Protein AF-A0A3S1A9S8-F1 (afdb_monomer_lite)

Structure (mmCIF, N/CA/C/O backbone):
data_AF-A0A3S1A9S8-F1
#
_entry.id   AF-A0A3S1A9S8-F1
#
loop_
_atom_site.group_PDB
_atom_site.id
_atom_site.type_symbol
_atom_site.label_atom_id
_atom_site.label_alt_id
_atom_site.label_comp_id
_atom_site.label_asym_id
_atom_site.label_entity_id
_atom_site.label_seq_id
_atom_site.pdbx_PDB_ins_code
_atom_site.Cartn_x
_atom_site.Cartn_y
_atom_site.Cartn_z
_atom_site.occupancy
_atom_site.B_iso_or_equiv
_atom_site.auth_seq_id
_atom_site.auth_comp_id
_atom_site.auth_asym_id
_atom_site.auth_atom_id
_atom_site.pdbx_PDB_model_num
ATOM 1 N N . MET A 1 1 ? 8.115 2.043 -24.839 1.00 46.09 1 MET A N 1
ATOM 2 C CA . MET A 1 1 ? 6.814 2.683 -24.552 1.00 46.09 1 MET A CA 1
ATOM 3 C C . MET A 1 1 ? 7.050 3.604 -23.377 1.00 46.09 1 MET A C 1
ATOM 5 O O . MET A 1 1 ? 7.598 3.142 -22.387 1.00 46.09 1 MET A O 1
ATOM 9 N N . SER A 1 2 ? 6.811 4.900 -23.553 1.00 48.34 2 SER A N 1
ATOM 10 C CA . SER A 1 2 ? 7.104 5.929 -22.556 1.00 48.34 2 SER A CA 1
ATOM 11 C C . SER A 1 2 ? 6.335 5.643 -21.270 1.00 48.34 2 SER A C 1
ATOM 13 O O . SER A 1 2 ? 5.107 5.691 -21.275 1.00 48.34 2 SER A O 1
ATOM 15 N N . SER A 1 3 ? 7.049 5.344 -20.184 1.00 58.31 3 SER A N 1
ATOM 16 C CA . SER A 1 3 ? 6.503 5.577 -18.849 1.00 58.31 3 SER A CA 1
ATOM 17 C C . SER A 1 3 ? 6.305 7.088 -18.764 1.00 58.31 3 SER A C 1
ATOM 19 O O . SER A 1 3 ? 7.282 7.838 -18.715 1.00 58.31 3 SER A O 1
ATOM 21 N N . GLU A 1 4 ? 5.066 7.555 -18.919 1.00 67.00 4 GLU A N 1
ATOM 22 C CA . GLU A 1 4 ? 4.716 8.931 -18.583 1.00 67.00 4 GLU A CA 1
ATOM 23 C C . GLU A 1 4 ? 4.937 9.073 -17.081 1.00 67.00 4 GLU A C 1
ATOM 25 O O . GLU A 1 4 ? 4.085 8.715 -16.271 1.00 67.00 4 GLU A O 1
ATOM 30 N N . TYR A 1 5 ? 6.140 9.520 -16.726 1.00 73.69 5 TYR A N 1
ATOM 31 C CA . TYR A 1 5 ? 6.542 9.803 -15.360 1.00 73.69 5 TYR A CA 1
ATOM 32 C C . TYR A 1 5 ? 5.463 10.651 -14.679 1.00 73.69 5 TYR A C 1
ATOM 34 O O . TYR A 1 5 ? 5.211 11.785 -15.093 1.00 73.69 5 TYR A O 1
ATOM 42 N N . VAL A 1 6 ? 4.824 10.104 -13.642 1.00 77.75 6 VAL A N 1
ATOM 43 C CA . VAL A 1 6 ? 3.831 10.832 -12.849 1.00 77.75 6 VAL A CA 1
ATOM 44 C C . VAL A 1 6 ? 4.588 11.756 -11.894 1.00 77.75 6 VAL A C 1
ATOM 46 O O . VAL A 1 6 ? 5.282 11.268 -11.000 1.00 77.75 6 VAL A O 1
ATOM 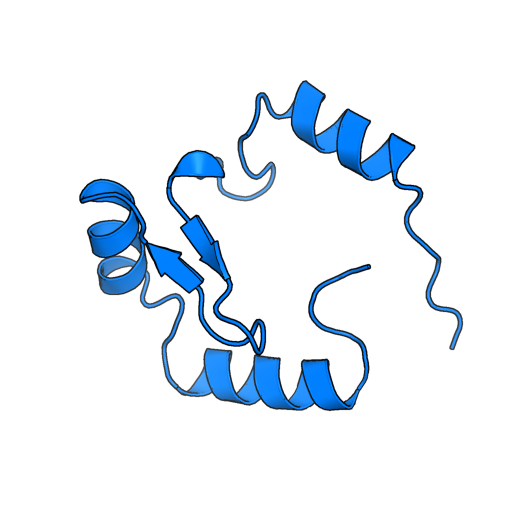49 N N . PRO A 1 7 ? 4.467 13.091 -12.015 1.00 86.56 7 PRO A N 1
ATOM 50 C CA . PRO A 1 7 ? 5.215 13.992 -11.149 1.00 86.56 7 PRO A CA 1
ATOM 51 C C . PRO A 1 7 ? 4.854 13.784 -9.674 1.00 86.56 7 PRO A C 1
ATOM 53 O O . PRO A 1 7 ? 3.676 13.690 -9.322 1.00 86.56 7 PRO A O 1
ATOM 56 N N . VAL A 1 8 ? 5.853 13.805 -8.786 1.00 84.31 8 VAL A N 1
ATOM 57 C CA . VAL A 1 8 ? 5.646 13.686 -7.326 1.00 84.31 8 VAL A CA 1
ATOM 58 C C . VAL A 1 8 ? 4.639 14.722 -6.810 1.00 84.31 8 VAL A C 1
ATOM 60 O O . VAL A 1 8 ? 3.792 14.399 -5.979 1.00 84.31 8 VAL A O 1
ATOM 63 N N . ALA A 1 9 ? 4.666 15.939 -7.362 1.00 89.12 9 ALA A N 1
ATOM 64 C CA . ALA A 1 9 ? 3.702 16.989 -7.038 1.00 89.12 9 ALA A CA 1
ATOM 65 C C . ALA A 1 9 ? 2.254 16.587 -7.374 1.00 89.12 9 ALA A C 1
ATOM 67 O O . ALA A 1 9 ? 1.335 16.886 -6.613 1.00 89.12 9 ALA A O 1
ATOM 68 N N . LEU A 1 10 ? 2.042 15.864 -8.482 1.00 88.62 10 LEU A N 1
ATOM 69 C CA . LEU A 1 10 ? 0.722 15.362 -8.859 1.00 88.62 10 LEU A CA 1
ATOM 70 C C . LEU A 1 10 ? 0.258 14.265 -7.894 1.00 88.62 10 LEU A C 1
ATOM 72 O O . LEU A 1 10 ? -0.893 14.278 -7.460 1.00 88.62 10 LEU A O 1
ATOM 76 N N . LYS A 1 11 ? 1.159 13.361 -7.488 1.00 84.31 11 LYS A N 1
ATOM 77 C CA . LYS A 1 11 ? 0.864 12.350 -6.459 1.00 84.31 11 LYS A CA 1
ATOM 78 C C . LYS A 1 11 ? 0.483 12.978 -5.120 1.00 84.31 11 LYS A C 1
ATOM 80 O O . LYS A 1 11 ? -0.499 12.562 -4.509 1.00 84.31 11 LYS A O 1
ATOM 85 N N . GLN A 1 12 ? 1.231 13.990 -4.682 1.00 88.12 12 GLN A N 1
ATOM 86 C CA . GLN A 1 12 ? 0.946 14.731 -3.451 1.00 88.12 12 GLN A CA 1
ATOM 87 C C . GLN A 1 12 ? -0.410 15.437 -3.530 1.00 88.12 12 GLN A C 1
ATOM 89 O O . GLN A 1 12 ? -1.212 15.308 -2.610 1.00 88.12 12 GLN A O 1
ATOM 94 N N . LEU A 1 13 ? -0.717 16.095 -4.653 1.00 92.12 13 LEU A N 1
ATOM 95 C CA . LEU A 1 13 ? -2.013 16.742 -4.864 1.00 92.12 13 LEU A CA 1
ATOM 96 C C . LEU A 1 13 ? -3.176 15.751 -4.742 1.00 92.12 13 LEU A C 1
ATOM 98 O O . LEU A 1 13 ? -4.167 16.050 -4.077 1.00 92.12 13 LEU A O 1
ATOM 102 N N . VAL A 1 14 ? -3.059 14.569 -5.354 1.00 89.50 14 VAL A N 1
ATOM 103 C CA . VAL A 1 14 ? -4.076 13.511 -5.247 1.00 89.50 14 VAL A CA 1
ATOM 104 C C . VAL A 1 14 ? -4.220 13.043 -3.799 1.00 89.50 14 VAL A C 1
ATOM 106 O O . VAL A 1 14 ? -5.340 12.912 -3.307 1.00 89.50 14 VAL A O 1
ATOM 109 N N . PHE A 1 15 ? -3.109 12.834 -3.090 1.00 88.31 15 PHE A N 1
ATOM 110 C CA . PHE A 1 15 ? -3.127 12.377 -1.701 1.00 88.31 15 PHE A CA 1
ATOM 111 C C . PHE A 1 15 ? -3.811 13.381 -0.759 1.00 88.31 15 PHE A C 1
ATOM 113 O O . PHE A 1 15 ? -4.675 12.996 0.036 1.00 88.31 15 PHE A O 1
ATOM 120 N N . GLU A 1 16 ? -3.477 14.666 -0.896 1.00 91.69 16 GLU A N 1
ATOM 121 C CA . GLU A 1 16 ? -4.081 15.761 -0.131 1.00 91.69 16 GLU A CA 1
ATOM 122 C C . GLU A 1 16 ? -5.572 15.909 -0.451 1.00 91.69 16 GLU A C 1
ATOM 124 O O . GLU A 1 16 ? -6.416 15.900 0.451 1.00 91.69 16 GLU A O 1
ATOM 129 N N . ARG A 1 17 ? -5.932 15.943 -1.743 1.00 93.50 17 ARG A N 1
ATOM 130 C CA . ARG A 1 17 ? -7.330 16.029 -2.195 1.00 93.50 17 ARG A CA 1
ATOM 131 C C . ARG A 1 17 ? -8.171 14.880 -1.646 1.00 93.50 17 ARG A C 1
ATOM 133 O O . ARG A 1 17 ? -9.299 15.089 -1.196 1.00 93.50 17 ARG A O 1
ATOM 140 N N . ALA A 1 18 ? -7.616 13.672 -1.642 1.00 92.56 18 ALA A N 1
ATOM 141 C CA . ALA A 1 18 ? -8.291 12.484 -1.148 1.00 92.56 18 ALA A CA 1
ATOM 142 C C . ALA A 1 18 ? -8.320 12.381 0.389 1.00 92.56 18 ALA A C 1
ATOM 144 O O . ALA A 1 18 ? -9.034 11.519 0.916 1.00 92.56 18 ALA A O 1
ATOM 145 N N . ARG A 1 19 ? -7.607 13.269 1.104 1.00 91.38 19 ARG A N 1
ATOM 146 C CA . ARG A 1 19 ? -7.440 13.305 2.569 1.00 91.38 19 ARG A CA 1
ATOM 147 C C . ARG A 1 19 ? -6.777 12.042 3.126 1.00 91.38 19 ARG A C 1
ATOM 149 O O . ARG A 1 19 ? -7.240 11.471 4.114 1.00 91.38 19 ARG A O 1
ATOM 156 N N . GLY A 1 20 ? -5.726 11.567 2.456 1.00 87.06 20 GLY A N 1
ATOM 157 C CA . GLY A 1 20 ? -5.000 10.349 2.838 1.00 87.06 20 GLY A CA 1
ATOM 158 C C . GLY A 1 20 ? -5.770 9.044 2.591 1.00 87.06 20 GLY A C 1
ATOM 159 O O . GLY A 1 20 ? -5.481 8.008 3.203 1.00 87.06 20 GLY A O 1
ATOM 160 N N . LEU A 1 21 ? -6.773 9.093 1.712 1.00 88.44 21 LEU A N 1
ATOM 161 C CA . LEU A 1 21 ? -7.591 7.955 1.294 1.00 88.44 21 LEU A CA 1
ATOM 162 C C . LEU A 1 21 ? -7.290 7.604 -0.163 1.00 88.44 21 LEU A C 1
ATOM 164 O O . LEU A 1 21 ? -6.946 8.469 -0.958 1.00 88.44 21 LEU A O 1
ATOM 168 N N . CYS A 1 22 ? -7.484 6.348 -0.551 1.00 84.81 22 CYS A N 1
ATOM 169 C CA . CYS A 1 22 ? -7.513 5.988 -1.968 1.00 84.81 22 CYS A CA 1
ATOM 170 C C . CYS A 1 22 ? -8.734 6.637 -2.653 1.00 84.81 22 CYS A C 1
ATOM 172 O O . CYS A 1 22 ? -9.849 6.519 -2.146 1.00 84.81 22 CYS A O 1
ATOM 174 N N . GLU A 1 23 ? -8.570 7.296 -3.803 1.00 85.25 23 GLU A N 1
ATOM 175 C CA . GLU A 1 23 ? -9.701 7.925 -4.513 1.00 85.25 23 GLU A CA 1
ATOM 176 C C . GLU A 1 23 ? -10.681 6.907 -5.101 1.00 85.25 23 GLU A C 1
ATOM 178 O O . GLU A 1 23 ? -11.879 7.165 -5.133 1.00 85.25 23 GLU A O 1
ATOM 183 N N . TYR A 1 24 ? -10.195 5.727 -5.485 1.00 83.25 24 TYR A N 1
ATOM 184 C CA . TYR A 1 24 ? -11.038 4.677 -6.050 1.00 83.25 24 TYR A CA 1
ATOM 185 C C . TYR A 1 24 ? -11.907 4.001 -4.988 1.00 83.25 24 TYR A C 1
ATOM 187 O O . TYR A 1 24 ? -13.116 3.875 -5.152 1.00 83.25 24 TYR A O 1
ATOM 195 N N . CYS A 1 25 ? -11.292 3.554 -3.889 1.00 82.19 25 CYS A N 1
ATOM 196 C CA . CYS A 1 25 ? -11.959 2.694 -2.906 1.00 82.19 25 CYS A CA 1
ATOM 197 C C . CYS A 1 25 ? -12.141 3.324 -1.520 1.00 82.19 25 CYS A C 1
ATOM 199 O O . CYS A 1 25 ? -12.697 2.683 -0.634 1.00 82.19 25 CYS A O 1
ATOM 201 N N . ARG A 1 26 ? -11.657 4.555 -1.298 1.00 85.06 26 ARG A N 1
ATOM 202 C CA . ARG A 1 26 ? -11.753 5.306 -0.026 1.00 85.06 26 ARG A CA 1
ATOM 203 C C . ARG A 1 26 ? -11.091 4.636 1.184 1.00 85.06 26 ARG A C 1
ATOM 205 O O . ARG A 1 26 ? -11.287 5.067 2.317 1.00 85.06 26 ARG A O 1
ATOM 212 N N . SER A 1 27 ? -10.259 3.625 0.949 1.00 83.94 27 SER A N 1
ATOM 213 C CA . SER A 1 27 ? -9.448 2.971 1.975 1.00 83.94 27 SER A CA 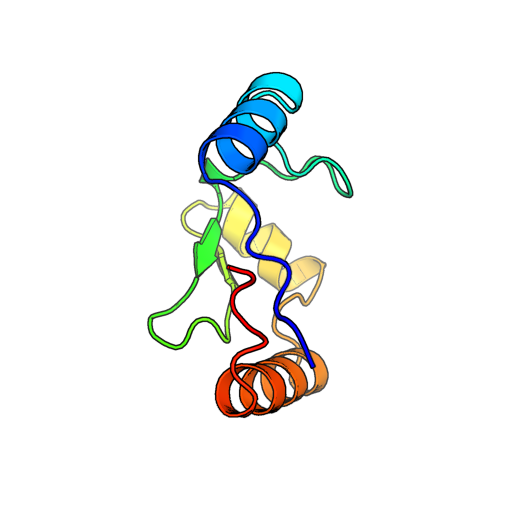1
ATOM 214 C C . SER A 1 27 ? -8.385 3.923 2.538 1.00 83.94 27 SER A C 1
ATOM 216 O O . SER A 1 27 ? -7.737 4.642 1.776 1.00 83.94 27 SER A O 1
ATOM 218 N N . GLN A 1 28 ? -8.194 3.930 3.862 1.00 87.12 28 GLN A N 1
ATOM 219 C CA . GLN A 1 28 ? -7.188 4.764 4.533 1.00 87.12 28 GLN A CA 1
ATOM 220 C C . GLN A 1 28 ? -5.778 4.212 4.322 1.00 87.12 28 GLN A C 1
ATOM 222 O O . GLN A 1 28 ? -5.487 3.091 4.740 1.00 87.12 28 GLN A O 1
ATOM 227 N N . ALA A 1 29 ? -4.879 5.031 3.765 1.00 83.88 29 ALA A N 1
ATOM 228 C CA . ALA A 1 29 ? -3.501 4.622 3.484 1.00 83.88 29 ALA A CA 1
ATOM 229 C C . ALA A 1 29 ? -2.747 4.169 4.749 1.00 83.88 29 ALA A C 1
ATOM 231 O O . ALA A 1 29 ? -2.000 3.200 4.704 1.00 83.88 29 ALA A O 1
ATOM 232 N N . LYS A 1 30 ? -3.024 4.781 5.911 1.00 90.00 30 LYS A N 1
ATOM 233 C CA . LYS A 1 30 ? -2.369 4.455 7.196 1.00 90.00 30 LYS A CA 1
ATOM 234 C C . LYS A 1 30 ? -2.611 3.029 7.711 1.00 90.00 30 LYS A C 1
ATOM 236 O O . LYS A 1 30 ? -2.032 2.639 8.719 1.00 90.00 30 LYS A O 1
ATOM 241 N N . TYR A 1 31 ? -3.532 2.277 7.112 1.00 92.50 31 TYR A N 1
ATOM 242 C CA . TYR A 1 31 ? -3.826 0.908 7.534 1.00 92.50 31 TYR A CA 1
ATOM 243 C C . TYR A 1 31 ? -2.988 -0.140 6.805 1.00 92.50 31 TYR A C 1
ATOM 245 O O . TYR A 1 31 ? -2.985 -1.291 7.252 1.00 92.50 31 TYR A O 1
ATOM 253 N N . PHE A 1 32 ? -2.285 0.240 5.733 1.00 92.12 32 PHE A N 1
ATOM 254 C CA . PHE A 1 32 ? -1.607 -0.692 4.840 1.00 92.12 32 PHE A CA 1
ATOM 255 C C . PHE A 1 32 ? -0.191 -0.237 4.511 1.00 92.12 32 PHE A C 1
ATOM 257 O O . PHE A 1 32 ? 0.078 0.953 4.383 1.00 92.12 32 PHE A O 1
ATOM 264 N N . ILE A 1 33 ? 0.686 -1.209 4.304 1.00 92.38 33 ILE A N 1
ATOM 265 C CA . ILE A 1 33 ? 1.987 -1.032 3.656 1.00 92.38 33 ILE A CA 1
ATOM 266 C C . ILE A 1 33 ? 2.156 -2.119 2.595 1.00 92.38 33 ILE A C 1
ATOM 268 O O . ILE A 1 33 ? 1.433 -3.118 2.599 1.00 92.38 33 ILE A O 1
ATOM 272 N N . TRP A 1 34 ? 3.111 -1.941 1.695 1.00 93.12 34 TRP A N 1
ATOM 273 C CA . TRP A 1 34 ? 3.583 -3.022 0.836 1.00 93.12 34 TRP A CA 1
ATOM 274 C C . TRP A 1 34 ? 4.685 -3.816 1.549 1.00 93.12 34 TRP A C 1
ATOM 276 O O . TRP A 1 34 ? 5.395 -3.260 2.387 1.00 93.12 34 TRP A O 1
ATOM 286 N N . ASN A 1 35 ? 4.814 -5.109 1.245 1.00 95.31 35 ASN A N 1
ATOM 287 C CA . ASN A 1 35 ? 6.025 -5.862 1.585 1.00 95.31 35 ASN A CA 1
ATOM 288 C C . ASN A 1 35 ? 7.225 -5.363 0.756 1.00 95.31 35 ASN A C 1
ATOM 290 O O . ASN A 1 35 ? 7.055 -4.561 -0.162 1.00 95.31 35 ASN A O 1
ATOM 294 N N . GLU A 1 36 ? 8.423 -5.858 1.068 1.00 93.81 36 GLU A N 1
ATOM 295 C CA . GLU A 1 36 ? 9.680 -5.436 0.426 1.00 93.81 36 GLU A CA 1
ATOM 296 C C . GLU A 1 36 ? 9.624 -5.538 -1.106 1.00 93.81 36 GLU A C 1
ATOM 298 O O . GLU A 1 36 ? 9.956 -4.583 -1.802 1.00 93.81 36 GLU A O 1
ATOM 303 N N . ASP A 1 37 ? 9.078 -6.637 -1.630 1.00 94.25 37 ASP A N 1
ATOM 304 C CA . ASP A 1 37 ? 8.970 -6.870 -3.077 1.00 94.25 37 ASP A CA 1
ATOM 305 C C . ASP A 1 37 ? 7.766 -6.175 -3.729 1.00 94.25 37 ASP A C 1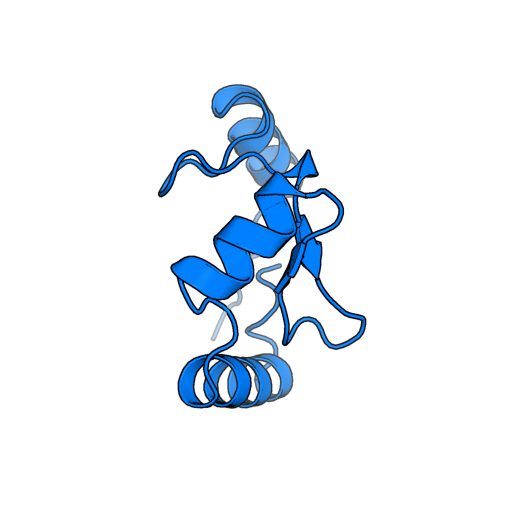
ATOM 307 O O . ASP A 1 37 ? 7.497 -6.364 -4.914 1.00 94.25 37 ASP A O 1
ATOM 311 N N . THR A 1 38 ? 6.972 -5.423 -2.965 1.00 93.81 38 THR A N 1
ATOM 312 C CA . THR A 1 38 ? 5.730 -4.756 -3.397 1.00 93.81 38 THR A CA 1
ATOM 313 C C . THR A 1 38 ? 4.628 -5.671 -3.939 1.00 93.81 38 THR A C 1
ATOM 315 O O . THR A 1 38 ? 3.635 -5.224 -4.495 1.00 93.81 38 THR A O 1
ATOM 318 N N . THR A 1 39 ? 4.724 -6.980 -3.735 1.00 96.12 39 THR A N 1
ATOM 319 C CA . THR A 1 39 ? 3.758 -7.956 -4.263 1.00 96.12 39 THR A CA 1
ATOM 320 C C . THR A 1 39 ? 2.578 -8.214 -3.324 1.00 96.12 39 THR A C 1
ATOM 322 O O . THR A 1 39 ? 1.509 -8.654 -3.763 1.00 96.12 39 THR A O 1
ATOM 325 N N . GLN A 1 40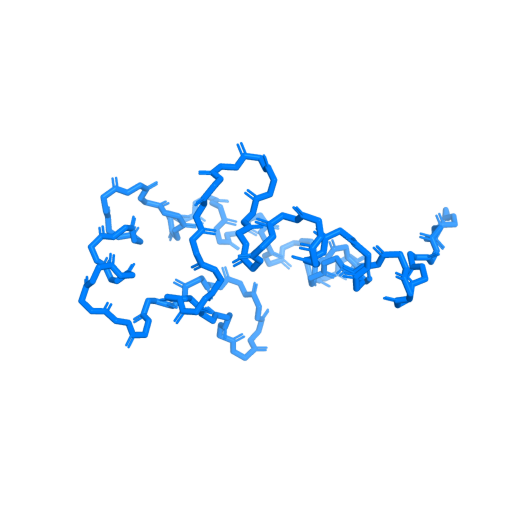 ? 2.728 -7.921 -2.032 1.00 96.25 40 GLN A N 1
ATOM 326 C CA . GLN A 1 40 ? 1.724 -8.190 -1.006 1.00 96.25 40 GLN A CA 1
ATOM 327 C C . GLN A 1 40 ? 1.383 -6.932 -0.213 1.00 96.25 40 GLN A C 1
ATOM 329 O O . GLN A 1 40 ? 2.257 -6.213 0.263 1.00 96.25 40 GLN A O 1
ATOM 334 N N . MET A 1 41 ? 0.085 -6.708 -0.024 1.00 94.44 41 MET A N 1
ATOM 335 C CA . MET A 1 41 ? -0.438 -5.650 0.831 1.00 94.44 41 MET A CA 1
ATOM 336 C C . MET A 1 41 ? -0.534 -6.154 2.273 1.00 94.44 41 MET A C 1
ATOM 338 O O . MET A 1 41 ? -1.269 -7.100 2.555 1.00 94.44 41 MET A O 1
ATOM 342 N N . LEU A 1 42 ? 0.177 -5.520 3.195 1.00 95.50 42 LEU A N 1
ATOM 343 C CA . LEU A 1 42 ? 0.211 -5.886 4.606 1.00 95.50 42 LEU A CA 1
ATOM 344 C C . LEU A 1 42 ? -0.646 -4.917 5.421 1.00 95.50 42 LEU A C 1
ATOM 346 O O . LEU A 1 42 ? -0.465 -3.704 5.358 1.00 95.50 42 LEU A O 1
ATOM 350 N N . GLY A 1 43 ? -1.578 -5.453 6.208 1.00 95.50 43 GLY A N 1
ATOM 351 C CA . GLY A 1 43 ? -2.360 -4.667 7.158 1.00 95.50 43 GLY A CA 1
ATOM 352 C C . GLY A 1 43 ? -1.576 -4.404 8.445 1.00 95.50 43 GLY A C 1
ATOM 353 O O . GLY A 1 43 ? -1.290 -5.341 9.189 1.00 95.50 43 GLY A O 1
ATOM 354 N N . ILE A 1 44 ? -1.284 -3.140 8.755 1.00 96.00 44 ILE A N 1
ATOM 355 C CA . ILE A 1 44 ? -0.523 -2.748 9.962 1.00 96.00 44 ILE A CA 1
ATOM 356 C C . ILE A 1 44 ? -1.412 -2.408 11.166 1.00 96.00 44 ILE A C 1
ATOM 358 O O . ILE A 1 44 ? -0.933 -2.217 12.279 1.00 96.00 44 ILE A O 1
ATOM 362 N N . THR A 1 45 ? -2.731 -2.408 10.973 1.00 95.62 45 THR A N 1
ATOM 363 C CA . THR A 1 45 ? -3.738 -2.256 12.037 1.00 95.62 45 THR A CA 1
ATOM 364 C C . THR A 1 45 ? -4.693 -3.455 12.055 1.00 95.62 45 THR A C 1
ATOM 366 O O . THR A 1 45 ? -4.776 -4.167 11.049 1.00 95.62 45 THR A O 1
ATOM 369 N N . PRO A 1 46 ? -5.449 -3.698 13.147 1.00 96.56 46 PRO A N 1
ATOM 370 C CA . PRO A 1 46 ? -6.485 -4.736 13.167 1.00 96.56 46 PRO A CA 1
ATOM 371 C C . PRO A 1 46 ? -7.483 -4.605 12.007 1.00 96.56 46 PRO A C 1
ATOM 373 O O . PRO A 1 46 ? -7.739 -5.585 11.310 1.00 96.56 46 PRO A O 1
ATOM 376 N N . THR A 1 47 ? -7.956 -3.385 11.730 1.00 93.62 47 THR A N 1
ATOM 377 C CA . THR A 1 47 ? -8.827 -3.088 10.583 1.00 93.62 47 THR A CA 1
ATOM 378 C C . THR A 1 47 ? -8.133 -3.390 9.258 1.00 93.62 47 THR A C 1
ATOM 380 O O . THR A 1 47 ? -8.721 -4.028 8.394 1.00 93.62 47 THR A O 1
ATOM 383 N N . GLY A 1 48 ? -6.865 -2.995 9.097 1.00 94.50 48 GLY A N 1
ATOM 384 C CA . GLY A 1 48 ? -6.088 -3.291 7.891 1.00 94.50 48 GLY A CA 1
ATOM 385 C C . GLY A 1 48 ? -5.944 -4.793 7.631 1.00 94.50 48 GLY A C 1
ATOM 386 O O . GLY A 1 48 ? -6.161 -5.247 6.510 1.00 94.50 48 GLY A O 1
ATOM 387 N N . ARG A 1 49 ? -5.642 -5.587 8.666 1.00 96.00 49 ARG A N 1
ATOM 388 C CA . ARG A 1 49 ? -5.548 -7.052 8.540 1.00 96.00 49 ARG A CA 1
ATOM 389 C C . ARG A 1 49 ? -6.887 -7.676 8.165 1.00 96.00 49 ARG A C 1
ATOM 391 O O . ARG A 1 49 ? -6.930 -8.491 7.249 1.00 96.00 49 ARG A O 1
ATOM 398 N N . ALA A 1 50 ? -7.971 -7.255 8.818 1.00 95.38 50 ALA A N 1
ATOM 399 C CA . ALA A 1 50 ? -9.316 -7.713 8.480 1.00 95.38 50 ALA A CA 1
ATOM 400 C C . ALA A 1 50 ? -9.672 -7.391 7.019 1.00 95.38 50 ALA A C 1
ATOM 402 O O . ALA A 1 50 ? -10.173 -8.263 6.318 1.00 95.38 50 ALA A O 1
ATOM 403 N N . THR A 1 51 ? -9.339 -6.192 6.528 1.00 93.25 51 THR A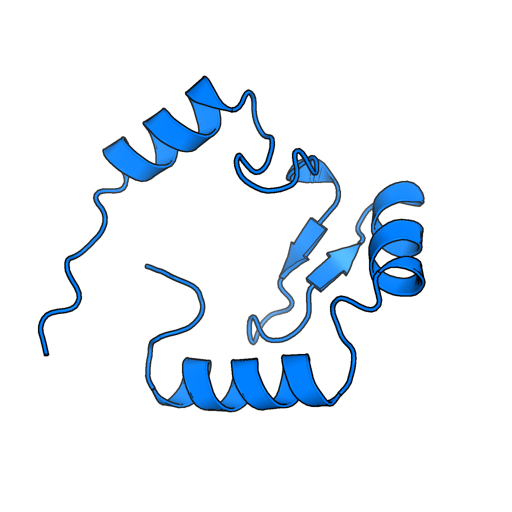 N 1
ATOM 404 C CA . THR A 1 51 ? -9.537 -5.793 5.124 1.00 93.25 51 THR A CA 1
ATOM 405 C C . THR A 1 51 ? -8.769 -6.698 4.158 1.00 93.25 51 THR A C 1
ATOM 407 O O . THR A 1 51 ? -9.354 -7.174 3.188 1.00 93.25 51 THR A O 1
ATOM 410 N N . VAL A 1 52 ? -7.482 -6.972 4.411 1.00 94.56 52 VAL A N 1
ATOM 411 C CA . VAL A 1 52 ? -6.670 -7.848 3.542 1.00 94.56 52 VAL A CA 1
ATOM 412 C C . VAL A 1 52 ? -7.283 -9.246 3.443 1.00 94.56 52 VAL A C 1
ATOM 414 O O . VAL A 1 52 ? -7.402 -9.778 2.338 1.00 94.56 52 VAL A O 1
ATOM 417 N N . THR A 1 53 ? -7.714 -9.815 4.573 1.00 95.69 53 THR A N 1
ATOM 418 C CA . THR A 1 53 ? -8.351 -11.138 4.617 1.00 95.69 53 THR A CA 1
ATOM 419 C C . THR A 1 53 ? -9.719 -11.134 3.937 1.00 95.69 53 THR A C 1
ATOM 421 O O . THR A 1 53 ? -9.986 -11.990 3.097 1.00 95.69 53 THR A O 1
ATOM 424 N N . LEU A 1 54 ? -10.579 -10.166 4.265 1.00 95.00 54 LEU A N 1
ATOM 425 C CA . LEU A 1 54 ? -11.965 -10.117 3.798 1.00 95.00 54 LEU A CA 1
ATOM 426 C C . LEU A 1 54 ? -12.063 -9.845 2.293 1.00 95.00 54 LEU A C 1
ATOM 428 O O . LEU A 1 54 ? -12.806 -10.526 1.594 1.00 95.00 54 LEU A O 1
ATOM 432 N N . PHE A 1 55 ? -11.295 -8.878 1.785 1.00 92.25 55 PHE A N 1
ATOM 433 C CA . PHE A 1 55 ? -11.287 -8.536 0.358 1.00 92.25 55 PHE A CA 1
ATOM 434 C C . PHE A 1 55 ? -10.303 -9.372 -0.460 1.00 92.25 55 PHE A C 1
ATOM 436 O O . PHE A 1 55 ? -10.226 -9.208 -1.677 1.00 92.25 55 PHE A O 1
ATOM 443 N N . GLN A 1 56 ? -9.541 -10.254 0.192 1.00 94.94 56 GLN A N 1
ATOM 444 C CA . GLN A 1 56 ? -8.591 -11.157 -0.454 1.00 94.94 56 GLN A CA 1
ATOM 445 C C . GLN A 1 56 ? -7.608 -10.419 -1.382 1.00 94.94 56 GLN A C 1
ATOM 447 O O . GLN A 1 56 ? -7.291 -10.875 -2.485 1.00 94.94 56 GLN A O 1
ATOM 452 N N . THR A 1 57 ? -7.095 -9.266 -0.940 1.00 92.81 57 THR A N 1
ATOM 453 C CA . THR A 1 57 ? -6.226 -8.389 -1.755 1.00 92.81 57 THR A CA 1
ATOM 454 C C . THR A 1 57 ? -4.883 -9.029 -2.130 1.00 92.81 57 THR A C 1
ATOM 456 O O . THR A 1 57 ? -4.188 -8.523 -3.018 1.00 92.81 57 THR A O 1
ATOM 459 N N . ASN A 1 58 ? -4.548 -10.150 -1.479 1.00 96.88 58 ASN A N 1
ATOM 460 C CA . ASN A 1 58 ? -3.370 -10.986 -1.711 1.00 96.88 58 ASN A CA 1
ATOM 461 C C . ASN A 1 58 ? -3.719 -12.420 -2.154 1.00 96.88 58 ASN A C 1
ATOM 463 O O . ASN A 1 58 ? -2.918 -13.329 -1.944 1.00 96.88 58 ASN A O 1
ATOM 467 N N . ARG A 1 59 ? -4.897 -12.661 -2.749 1.00 97.62 59 ARG A N 1
ATOM 468 C CA . ARG A 1 59 ? -5.181 -13.962 -3.382 1.00 97.62 59 ARG A CA 1
ATOM 469 C C . ARG A 1 59 ? -4.126 -14.288 -4.443 1.00 97.62 59 ARG A C 1
ATOM 471 O O . ARG A 1 59 ? -3.642 -13.385 -5.129 1.00 97.62 59 ARG A O 1
ATOM 478 N N . GLU A 1 60 ? -3.822 -15.572 -4.609 1.00 97.81 60 GLU A N 1
ATOM 479 C CA . GLU A 1 60 ? -2.682 -16.064 -5.396 1.00 97.81 60 GLU A CA 1
ATOM 480 C C . GLU A 1 60 ? -2.572 -15.423 -6.789 1.00 97.81 60 GLU A C 1
ATOM 482 O O . GLU A 1 60 ? -1.529 -14.872 -7.136 1.00 97.81 60 GLU A O 1
ATOM 487 N N . GLY A 1 61 ? -3.668 -15.394 -7.554 1.00 97.56 61 GLY A N 1
ATOM 488 C CA . GLY A 1 61 ? -3.670 -14.811 -8.899 1.00 97.56 61 GLY A CA 1
ATOM 489 C C . GLY A 1 61 ? -3.276 -13.328 -8.943 1.00 97.56 61 GLY A C 1
ATOM 490 O O . GLY A 1 61 ? -2.603 -12.903 -9.877 1.00 97.56 61 GLY A O 1
ATOM 491 N N . VAL A 1 62 ? -3.635 -12.538 -7.924 1.00 96.00 62 VAL A N 1
ATOM 492 C CA . VAL A 1 62 ? -3.275 -11.109 -7.857 1.00 96.00 62 VAL A CA 1
ATOM 493 C C . VAL A 1 62 ? -1.797 -10.941 -7.513 1.00 96.00 62 VAL A C 1
ATOM 495 O O . VAL A 1 62 ? -1.119 -10.116 -8.121 1.00 96.00 62 VAL A O 1
ATOM 498 N N . VAL A 1 63 ? -1.279 -11.738 -6.574 1.00 97.25 63 VAL A N 1
ATOM 499 C CA . VAL A 1 63 ? 0.147 -11.719 -6.208 1.00 97.25 63 VAL A CA 1
ATOM 500 C C . VAL A 1 63 ? 1.011 -12.164 -7.390 1.00 97.25 63 VAL A C 1
ATOM 502 O O . VAL A 1 63 ? 2.004 -11.510 -7.698 1.00 97.25 63 VAL A O 1
ATOM 505 N N . ASN A 1 64 ? 0.608 -13.219 -8.104 1.00 97.31 64 ASN A N 1
ATOM 506 C CA . ASN A 1 64 ? 1.301 -13.689 -9.305 1.00 97.31 64 ASN A CA 1
ATOM 507 C C . ASN A 1 64 ? 1.310 -12.628 -10.408 1.00 97.31 64 ASN A C 1
ATOM 509 O O . ASN A 1 64 ? 2.356 -12.384 -11.004 1.00 97.31 64 ASN A O 1
ATOM 513 N N . MET A 1 65 ? 0.190 -11.933 -10.626 1.00 96.75 65 MET A N 1
ATOM 514 C CA . MET A 1 65 ? 0.153 -10.825 -11.580 1.00 96.75 65 MET A CA 1
ATOM 515 C C . MET A 1 65 ? 1.100 -9.690 -11.169 1.00 96.75 65 MET A C 1
ATOM 517 O O . MET A 1 65 ? 1.865 -9.208 -11.999 1.00 96.75 65 MET A O 1
ATOM 521 N N . ARG A 1 66 ? 1.110 -9.288 -9.888 1.00 96.81 66 ARG A N 1
ATOM 522 C CA . ARG A 1 66 ? 2.041 -8.258 -9.395 1.00 96.81 66 ARG A CA 1
ATOM 523 C C . ARG A 1 66 ? 3.498 -8.667 -9.598 1.00 96.81 66 ARG A C 1
ATOM 525 O O . ARG A 1 66 ? 4.271 -7.831 -10.033 1.00 96.81 66 ARG A O 1
ATOM 532 N N . ARG A 1 67 ? 3.864 -9.935 -9.372 1.00 96.56 67 ARG A N 1
ATOM 533 C CA . ARG A 1 67 ? 5.223 -10.442 -9.657 1.00 96.56 67 ARG A CA 1
ATOM 534 C C . ARG A 1 67 ? 5.617 -10.224 -11.120 1.00 96.56 67 ARG A C 1
ATOM 536 O O . ARG A 1 67 ? 6.707 -9.730 -11.382 1.00 96.56 67 ARG A O 1
ATOM 543 N N . VAL A 1 68 ? 4.724 -10.537 -12.062 1.00 96.62 68 VAL A N 1
ATOM 544 C CA . VAL A 1 68 ? 4.961 -10.290 -13.496 1.00 96.62 68 VAL A CA 1
ATOM 545 C C . VAL A 1 68 ? 5.116 -8.792 -13.776 1.00 96.62 68 VAL A C 1
ATOM 547 O O . VAL A 1 68 ? 6.040 -8.395 -14.478 1.00 96.62 68 VAL A O 1
ATOM 550 N N . LEU A 1 69 ? 4.264 -7.947 -13.193 1.00 94.81 69 LEU A N 1
ATOM 551 C CA . LEU A 1 69 ? 4.338 -6.495 -13.385 1.00 94.81 69 LEU A CA 1
ATOM 552 C C . LEU A 1 69 ? 5.606 -5.876 -12.783 1.00 94.81 69 LEU A C 1
ATOM 554 O O . LEU A 1 69 ? 6.163 -4.969 -13.392 1.00 94.81 69 LEU A O 1
ATOM 558 N N . VAL A 1 70 ? 6.086 -6.378 -11.641 1.00 93.56 70 VAL A N 1
ATOM 559 C CA . VAL A 1 70 ? 7.375 -5.976 -11.052 1.00 93.56 70 VAL A CA 1
ATOM 560 C C . VAL A 1 70 ? 8.514 -6.284 -12.025 1.00 93.56 70 VAL A C 1
ATOM 562 O O . VAL A 1 70 ? 9.314 -5.403 -12.319 1.00 93.56 70 VAL A O 1
ATOM 565 N N . ILE A 1 71 ? 8.540 -7.488 -12.614 1.00 93.94 71 ILE A N 1
ATOM 566 C CA . ILE A 1 71 ? 9.541 -7.867 -13.633 1.00 93.94 71 ILE A CA 1
ATOM 567 C C . ILE A 1 71 ? 9.498 -6.920 -14.844 1.00 93.94 71 ILE A C 1
ATOM 569 O O . ILE A 1 71 ? 10.526 -6.625 -15.450 1.00 93.94 71 ILE A O 1
ATOM 573 N N . MET A 1 72 ? 8.313 -6.418 -15.192 1.00 93.19 72 MET A N 1
ATOM 574 C CA . MET A 1 72 ? 8.113 -5.477 -16.295 1.00 93.19 72 MET A CA 1
ATOM 575 C C . MET A 1 72 ? 8.348 -4.005 -15.914 1.00 93.19 72 MET A C 1
ATOM 577 O O . MET A 1 72 ? 8.137 -3.140 -16.764 1.00 93.19 72 MET A O 1
ATOM 581 N N . ASN A 1 73 ? 8.760 -3.703 -14.676 1.00 89.19 73 ASN A N 1
ATOM 582 C CA . ASN A 1 73 ? 8.842 -2.343 -14.121 1.00 89.19 73 ASN A CA 1
ATOM 583 C C . ASN A 1 73 ? 7.521 -1.555 -14.249 1.00 89.19 73 ASN A C 1
ATOM 585 O O . ASN A 1 73 ? 7.511 -0.365 -14.541 1.00 89.19 73 ASN A O 1
ATOM 589 N N . GLN A 1 74 ? 6.389 -2.238 -14.076 1.00 88.31 74 GLN A N 1
ATOM 590 C CA . GLN A 1 74 ? 5.043 -1.649 -14.075 1.00 88.31 74 GLN A CA 1
ATOM 591 C C . GLN A 1 74 ? 4.385 -1.686 -12.687 1.00 88.31 74 GLN A C 1
ATOM 593 O O . GLN A 1 74 ? 3.251 -1.232 -12.517 1.00 88.31 74 GLN A O 1
ATOM 598 N N . HIS A 1 75 ? 5.063 -2.261 -11.691 1.00 88.00 75 HIS A N 1
ATOM 599 C CA . HIS A 1 75 ? 4.622 -2.279 -10.303 1.00 88.00 75 HIS A CA 1
ATOM 600 C C . HIS A 1 75 ? 5.831 -2.192 -9.358 1.00 88.00 75 HIS A C 1
ATOM 602 O O . HIS A 1 75 ? 6.798 -2.917 -9.589 1.00 88.00 75 HIS A O 1
ATOM 608 N N . PRO A 1 76 ? 5.782 -1.357 -8.304 1.00 81.31 76 PRO A N 1
ATOM 609 C CA . PRO A 1 76 ? 4.710 -0.412 -7.969 1.00 81.3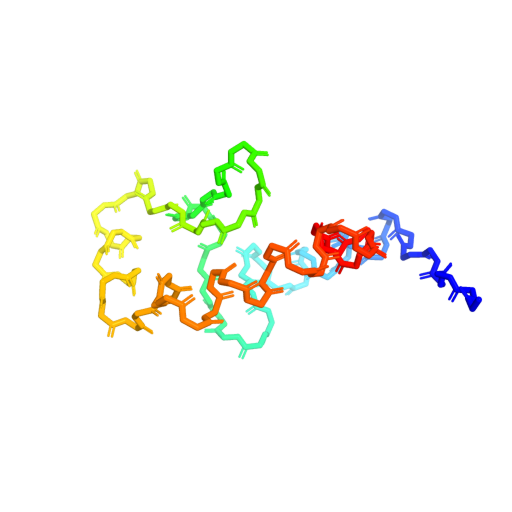1 76 PRO A CA 1
ATOM 610 C C . PRO A 1 76 ? 4.600 0.721 -9.013 1.00 81.31 76 PRO A C 1
ATOM 612 O O . PRO A 1 76 ? 5.546 0.946 -9.757 1.00 81.31 76 PRO A O 1
ATOM 615 N N . PRO A 1 77 ? 3.448 1.404 -9.134 1.00 71.75 77 PRO A N 1
ATOM 616 C CA . PRO A 1 77 ? 3.326 2.534 -10.054 1.00 71.75 77 PRO A CA 1
ATOM 617 C C . PRO A 1 77 ? 4.209 3.717 -9.606 1.00 71.75 77 PRO A C 1
ATOM 619 O O . PRO A 1 77 ? 4.023 4.240 -8.497 1.00 71.75 77 PRO A O 1
ATOM 622 N N . ASP A 1 78 ? 5.141 4.117 -10.481 1.00 60.22 78 ASP A N 1
ATOM 623 C CA . ASP A 1 78 ? 6.043 5.283 -10.362 1.00 60.22 78 ASP A CA 1
ATOM 624 C C . ASP A 1 78 ? 5.346 6.589 -10.031 1.00 60.22 78 ASP A C 1
ATOM 626 O O . ASP A 1 78 ? 4.139 6.748 -10.344 1.00 60.22 78 ASP A O 1
#

Foldseek 3Di:
DDPPDDDPVNVVVCCVVLVCADPVPRHHVVQWDADPLSLDIDGPDPVSNCCCVVVVCNPPVSSVVLVVCSVVVNPPPD

Organism: NCBI:txid232991

Secondary structure (DSSP, 8-state):
-------HHHHHHHHHHHTSB-TTT--BGGGEEE-TTS-SEEE-SHHHHHHHHHHTTT-HHHHHHHHHHHHTT-SS--

pLDDT: mean 89.04, std 10.4, range [46.09, 97.81]

Sequence (78 aa):
MSSEYVPVALKQLVFERARGLCEYCRSQAKYFIWNEDTTQMLGITPTGRATVTLFQTNREGVVNMRRVLVIMNQHPPD

Radius of gyration: 13.72 Å; chains: 1; bounding box: 22×33×38 Å